Protein AF-A0A3B8ZQ46-F1 (afdb_monomer_lite)

Sequence (125 aa):
LNALAAISESGNGLSDGDNRSSTQPGTLFPTVHAEHIQSLLVPLVTAADIRTEDQMLALCTYGPAYLLQPDGLRWKERSMQRIALPGRKQGESLAFAGSDELVISSEHPPAPLWNLRIAKPASQP

Structure (mmCIF, N/CA/C/O backbone):
data_AF-A0A3B8ZQ46-F1
#
_entry.id   AF-A0A3B8ZQ46-F1
#
loop_
_atom_site.group_PDB
_atom_site.id
_atom_site.type_symbol
_atom_site.label_atom_id
_atom_site.label_alt_id
_atom_site.label_comp_id
_atom_site.label_asym_id
_atom_site.label_entity_id
_atom_site.label_seq_id
_atom_site.pdbx_PDB_ins_code
_atom_site.Cartn_x
_atom_site.Cartn_y
_atom_site.Cartn_z
_atom_site.occupancy
_atom_site.B_iso_or_equiv
_atom_site.auth_seq_id
_atom_site.auth_comp_id
_atom_site.auth_asym_id
_atom_site.auth_atom_id
_atom_site.pdbx_PDB_model_num
ATOM 1 N N . LEU A 1 1 ? 19.710 8.705 37.157 1.00 40.38 1 LEU A N 1
ATOM 2 C CA . LEU A 1 1 ? 21.068 8.721 36.574 1.00 40.38 1 LEU A CA 1
ATOM 3 C C . LEU A 1 1 ? 20.995 9.506 35.276 1.00 40.38 1 LEU A C 1
ATOM 5 O O . LEU A 1 1 ? 20.332 9.069 34.347 1.00 40.38 1 LEU A O 1
ATOM 9 N N . ASN A 1 2 ? 21.559 10.712 35.307 1.00 37.94 2 ASN A N 1
ATOM 10 C CA . ASN A 1 2 ? 21.650 11.658 34.197 1.00 37.94 2 ASN A CA 1
ATOM 11 C C . ASN A 1 2 ? 22.598 11.145 33.108 1.00 37.94 2 ASN A C 1
ATOM 13 O O . ASN A 1 2 ? 23.611 10.543 33.453 1.00 37.94 2 ASN A O 1
ATOM 17 N N . ALA A 1 3 ? 22.338 11.512 31.851 1.00 36.84 3 ALA A N 1
ATOM 18 C CA . ALA A 1 3 ? 23.377 11.942 30.910 1.00 36.84 3 ALA A CA 1
ATOM 19 C C . ALA A 1 3 ? 22.739 12.631 29.689 1.00 36.84 3 ALA A C 1
ATOM 21 O O . ALA A 1 3 ? 22.325 11.984 28.731 1.00 36.84 3 ALA A O 1
ATOM 22 N N . LEU A 1 4 ? 22.668 13.963 29.752 1.00 39.09 4 LEU A N 1
ATOM 23 C CA . LEU A 1 4 ? 22.685 14.844 28.584 1.00 39.09 4 LEU A CA 1
ATOM 24 C C . LEU A 1 4 ? 24.100 14.793 27.993 1.00 39.09 4 LEU A C 1
ATOM 26 O O . LEU A 1 4 ? 25.065 14.991 28.731 1.00 39.09 4 LEU A O 1
ATOM 30 N N . ALA A 1 5 ? 24.224 14.554 26.690 1.00 42.22 5 ALA A N 1
ATOM 31 C CA . ALA A 1 5 ? 25.477 14.732 25.966 1.00 42.22 5 ALA A CA 1
ATOM 32 C C . ALA A 1 5 ? 25.417 16.047 25.179 1.00 42.22 5 ALA A C 1
ATOM 34 O O . ALA A 1 5 ? 24.553 16.234 24.325 1.00 42.22 5 ALA A O 1
ATOM 35 N N . ALA A 1 6 ? 26.334 16.951 25.517 1.00 37.44 6 ALA A N 1
ATOM 36 C CA . ALA A 1 6 ? 26.614 18.198 24.824 1.00 37.44 6 ALA A CA 1
ATOM 37 C C . ALA A 1 6 ? 27.798 18.011 23.859 1.00 37.44 6 ALA A C 1
ATOM 39 O O . ALA A 1 6 ? 28.747 17.299 24.181 1.00 37.44 6 ALA A O 1
ATOM 40 N N . ILE A 1 7 ? 27.765 18.708 22.724 1.00 42.47 7 ILE A N 1
ATOM 41 C CA . ILE A 1 7 ? 28.913 19.038 21.860 1.00 42.47 7 ILE A CA 1
ATOM 42 C C . ILE A 1 7 ? 28.619 20.485 21.419 1.00 42.47 7 ILE A C 1
ATOM 44 O O . ILE A 1 7 ? 27.602 20.706 20.774 1.00 42.47 7 ILE A O 1
ATOM 48 N N . SER A 1 8 ? 29.203 21.547 21.985 1.00 34.09 8 SER A N 1
ATOM 49 C CA . SER A 1 8 ? 30.597 22.028 21.989 1.00 34.09 8 SER A CA 1
ATOM 50 C C . SER A 1 8 ? 31.127 22.396 20.603 1.00 34.09 8 SER A C 1
ATOM 52 O O . SER A 1 8 ? 31.799 21.588 19.976 1.00 34.09 8 SER A O 1
ATOM 54 N N . GLU A 1 9 ? 30.952 23.660 20.214 1.00 39.53 9 GLU A N 1
ATOM 55 C CA . GLU A 1 9 ? 31.917 24.360 19.364 1.00 39.53 9 GLU A CA 1
ATOM 56 C C . GLU A 1 9 ? 32.196 25.745 19.957 1.00 39.53 9 GLU A C 1
ATOM 58 O O . GLU A 1 9 ? 31.313 26.592 20.086 1.00 39.53 9 GLU A O 1
ATOM 63 N N . SER A 1 10 ? 33.446 25.949 20.360 1.00 38.72 10 SER A N 1
ATOM 64 C CA . SER A 1 10 ? 34.013 27.231 20.764 1.00 38.72 10 SER A CA 1
ATOM 65 C C . SER A 1 10 ? 35.213 27.509 19.866 1.00 38.72 10 SER A C 1
ATOM 67 O O . SER A 1 10 ? 36.203 26.779 19.924 1.00 38.72 10 SER A O 1
ATOM 69 N N . GLY A 1 11 ? 35.121 28.559 19.050 1.00 37.62 11 GLY A N 1
ATOM 70 C CA . GLY A 1 11 ? 36.205 29.101 18.233 1.00 37.62 11 GLY A CA 1
ATOM 71 C C . GLY A 1 11 ? 36.243 30.625 18.370 1.00 37.62 11 GLY A C 1
ATOM 72 O O . GLY A 1 11 ? 35.251 31.299 18.117 1.00 37.62 11 GLY A O 1
ATOM 73 N N . ASN A 1 12 ? 37.379 31.134 18.843 1.00 39.25 12 ASN A N 1
ATOM 74 C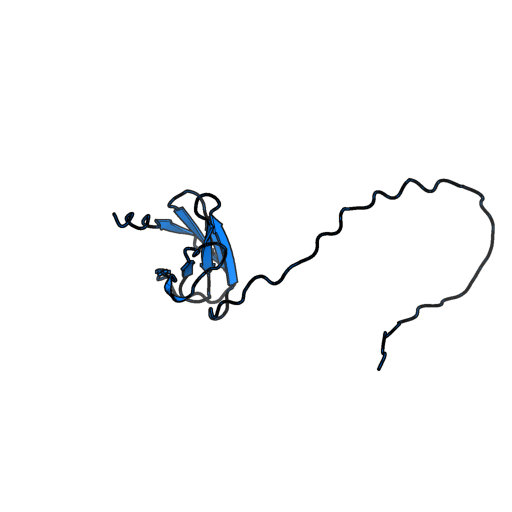 CA . ASN A 1 12 ? 37.653 32.512 19.255 1.00 39.25 12 ASN A CA 1
ATOM 75 C C . ASN A 1 12 ? 37.689 33.548 18.110 1.00 39.25 12 ASN A C 1
ATOM 77 O O . ASN A 1 12 ? 38.355 33.321 17.107 1.00 39.25 12 ASN A O 1
ATOM 81 N N . GLY A 1 13 ? 37.173 34.751 18.406 1.00 35.06 13 GLY A N 1
ATOM 82 C CA . GLY A 1 13 ? 37.943 36.008 18.337 1.00 35.06 13 GLY A CA 1
ATOM 83 C C . GLY A 1 13 ? 37.836 36.887 17.081 1.00 35.06 13 GLY A C 1
ATOM 84 O O . GLY A 1 13 ? 38.441 36.575 16.065 1.00 35.06 13 GLY A O 1
ATOM 85 N N . LEU A 1 14 ? 37.201 38.063 17.202 1.00 38.78 14 LEU A N 1
ATOM 86 C CA . LEU A 1 14 ? 37.837 39.401 17.275 1.00 38.78 14 LEU A CA 1
ATOM 87 C C . LEU A 1 14 ? 36.807 40.529 17.032 1.00 38.78 14 LEU A C 1
ATOM 89 O O . LEU A 1 14 ? 35.841 40.376 16.293 1.00 38.78 14 LEU A O 1
ATOM 93 N N . S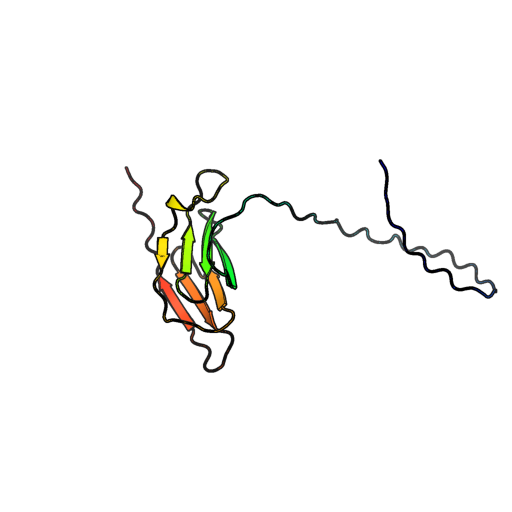ER A 1 15 ? 37.030 41.637 17.734 1.00 47.44 15 SER A N 1
ATOM 94 C CA . SER A 1 15 ? 36.243 42.870 17.861 1.00 47.44 15 SER A CA 1
ATOM 95 C C . SER A 1 15 ? 36.128 43.699 16.577 1.00 47.44 15 SER A C 1
ATOM 97 O O . SER A 1 15 ? 37.117 43.862 15.875 1.00 47.44 15 SER A O 1
ATOM 99 N N . ASP A 1 16 ? 34.975 44.319 16.323 1.00 38.81 16 ASP A N 1
ATOM 100 C CA . ASP A 1 16 ? 34.746 45.755 16.559 1.00 38.81 16 ASP A CA 1
ATOM 101 C C . ASP A 1 16 ? 33.336 46.162 16.112 1.00 38.81 16 ASP A C 1
ATOM 103 O O . ASP A 1 16 ? 32.686 45.484 15.319 1.00 38.81 16 ASP A O 1
ATOM 107 N N . GLY A 1 17 ? 32.833 47.223 16.736 1.00 44.72 17 GLY A N 1
ATOM 108 C CA . GLY A 1 17 ? 31.423 47.581 16.771 1.00 44.72 17 GLY A CA 1
ATOM 109 C C . GLY A 1 17 ? 30.746 47.799 15.421 1.00 44.72 17 GLY A C 1
ATOM 110 O O . GLY A 1 17 ? 31.279 48.439 14.524 1.00 44.72 17 GLY A O 1
ATOM 111 N N . ASP A 1 18 ? 29.479 47.397 15.368 1.00 40.53 18 ASP A N 1
ATOM 112 C CA . ASP A 1 18 ? 28.469 48.249 14.763 1.00 40.53 18 ASP A CA 1
ATOM 113 C C . ASP A 1 18 ? 27.111 48.009 15.431 1.00 40.53 18 ASP A C 1
ATOM 115 O O . ASP A 1 18 ? 26.533 46.920 15.421 1.00 40.53 18 ASP A O 1
ATOM 119 N N . ASN A 1 19 ? 26.626 49.061 16.082 1.00 51.97 19 ASN A N 1
ATOM 120 C CA . ASN A 1 19 ? 25.357 49.116 16.783 1.00 51.97 19 ASN A CA 1
ATOM 121 C C . ASN A 1 19 ? 24.232 49.258 15.748 1.00 51.97 19 ASN A C 1
ATOM 123 O O . ASN A 1 19 ? 23.778 50.362 15.451 1.00 51.97 19 ASN A O 1
ATOM 127 N N . ARG A 1 20 ? 23.792 48.138 15.169 1.00 46.59 20 ARG A N 1
ATOM 128 C CA . ARG A 1 20 ? 22.543 48.062 14.399 1.00 46.59 20 ARG A CA 1
ATOM 129 C C . ARG A 1 20 ? 21.625 47.023 15.017 1.00 46.59 20 ARG A C 1
ATOM 131 O O . ARG A 1 20 ? 21.572 45.865 14.619 1.00 46.59 20 ARG A O 1
ATOM 138 N N . SER A 1 21 ? 20.876 47.501 16.006 1.00 52.22 21 SER A N 1
ATOM 139 C CA . SER A 1 21 ? 19.602 46.925 16.418 1.00 52.22 21 SER A CA 1
ATOM 140 C C . SER A 1 21 ? 18.661 46.876 15.211 1.00 52.22 21 SER A C 1
ATOM 142 O O . SER A 1 21 ? 17.995 47.850 14.867 1.00 52.22 21 SER A O 1
ATOM 144 N N . SER A 1 22 ? 18.647 45.734 14.536 1.00 49.06 22 SER A N 1
ATOM 145 C CA . SER A 1 22 ? 17.546 45.314 13.678 1.00 49.06 22 SER A CA 1
ATOM 146 C C . SER A 1 22 ? 17.394 43.801 13.793 1.00 49.06 22 SER A C 1
ATOM 148 O O . SER A 1 22 ? 17.582 43.054 12.833 1.00 49.06 22 SER A O 1
ATOM 150 N N . THR A 1 23 ? 17.079 43.327 14.997 1.00 52.50 23 THR A N 1
ATOM 151 C CA . THR A 1 23 ? 16.438 42.025 15.159 1.00 52.50 23 THR A CA 1
ATOM 152 C C . THR A 1 23 ? 15.085 42.119 14.469 1.00 52.50 23 THR A C 1
ATOM 154 O O . THR A 1 23 ? 14.100 42.589 15.036 1.00 52.50 23 THR A O 1
ATOM 157 N N . GLN A 1 24 ? 15.043 41.720 13.197 1.00 61.53 24 GLN A N 1
ATOM 158 C CA . GLN A 1 24 ? 13.780 41.358 12.576 1.00 61.53 24 GLN A CA 1
ATOM 159 C C . GLN A 1 24 ? 13.100 40.337 13.498 1.00 61.53 24 GLN A C 1
ATOM 161 O O . GLN A 1 24 ? 13.792 39.445 14.001 1.00 61.53 24 GLN A O 1
ATOM 166 N N . PRO A 1 25 ? 11.790 40.459 13.775 1.00 56.62 25 PRO A N 1
ATOM 167 C CA . PRO A 1 25 ? 11.082 39.442 14.532 1.00 56.62 25 PRO A CA 1
ATOM 168 C C . PRO A 1 25 ? 11.205 38.133 13.753 1.00 56.62 25 PRO A C 1
ATOM 170 O O . PRO A 1 25 ? 10.590 37.962 12.700 1.00 56.62 25 PRO A O 1
ATOM 173 N N . GLY A 1 26 ? 12.080 37.248 14.237 1.00 59.03 26 GLY A N 1
ATOM 174 C CA . GLY A 1 26 ? 12.287 35.931 13.663 1.00 59.03 26 GLY A CA 1
ATOM 175 C C . GLY A 1 26 ? 10.932 35.254 13.586 1.00 59.03 26 GLY A C 1
ATOM 176 O O . GLY A 1 26 ? 10.271 35.063 14.606 1.00 59.03 26 GLY A O 1
ATOM 177 N N . THR A 1 27 ? 10.479 34.973 12.369 1.00 68.12 27 THR A N 1
ATOM 178 C CA . THR A 1 27 ? 9.234 34.244 12.161 1.00 68.12 27 THR A CA 1
ATOM 179 C C . THR A 1 27 ? 9.444 32.856 12.752 1.00 68.12 27 THR A C 1
ATOM 181 O O . THR A 1 27 ? 10.217 32.062 12.220 1.00 68.12 27 THR A O 1
ATOM 184 N N . LEU A 1 28 ? 8.826 32.590 13.903 1.00 73.88 28 LEU A N 1
ATOM 185 C CA . LEU A 1 28 ? 8.817 31.261 14.494 1.00 73.88 28 LEU A CA 1
ATOM 186 C C . LEU A 1 28 ? 7.971 30.380 13.577 1.00 73.88 28 LEU A C 1
ATOM 188 O O . LEU A 1 28 ? 6.750 30.526 13.519 1.00 73.88 28 LEU A O 1
ATOM 192 N N . PHE A 1 29 ? 8.622 29.502 12.820 1.00 81.25 29 PHE A N 1
ATOM 193 C CA . PHE A 1 29 ? 7.908 28.466 12.090 1.00 81.25 29 PHE A CA 1
ATOM 194 C C . PHE A 1 29 ? 7.258 27.520 13.107 1.00 81.25 29 PHE A C 1
ATOM 196 O O . PHE A 1 29 ? 7.914 27.150 14.086 1.00 81.25 29 PHE A O 1
ATOM 203 N N . PRO A 1 30 ? 5.987 27.130 12.919 1.00 84.44 30 PRO A N 1
ATOM 204 C CA . PRO A 1 30 ? 5.375 26.126 13.775 1.00 84.44 30 PRO A CA 1
ATOM 205 C C . PRO A 1 30 ? 6.182 24.825 13.689 1.00 84.44 30 PRO A C 1
ATOM 207 O O . PRO A 1 30 ? 6.409 24.293 12.602 1.00 84.44 30 PRO A O 1
ATOM 210 N N . THR A 1 31 ? 6.625 24.318 14.839 1.00 87.81 31 THR A N 1
ATOM 211 C CA . THR A 1 31 ? 7.304 23.022 14.924 1.00 87.81 31 THR A CA 1
ATOM 212 C C . THR A 1 31 ? 6.280 21.906 14.751 1.00 87.81 31 THR A C 1
ATOM 214 O O . THR A 1 31 ? 5.292 21.846 15.483 1.00 87.81 31 THR A O 1
ATOM 217 N N . VAL A 1 32 ? 6.523 21.004 13.802 1.00 92.19 32 VAL A N 1
ATOM 218 C CA . VAL A 1 32 ? 5.730 19.784 13.611 1.00 92.19 32 VAL A CA 1
ATOM 219 C C . VAL A 1 32 ? 6.475 18.618 14.253 1.00 92.19 32 VAL A C 1
ATOM 221 O O . VAL A 1 32 ? 7.661 18.419 13.991 1.00 92.19 32 VAL A O 1
ATOM 224 N N . HIS A 1 33 ? 5.785 17.847 15.093 1.00 92.62 33 HIS A N 1
ATOM 225 C CA . HIS A 1 33 ? 6.328 16.646 15.724 1.00 92.62 33 HIS A CA 1
ATOM 226 C C . HIS A 1 33 ? 5.739 15.398 15.069 1.00 92.62 33 HIS A C 1
ATOM 228 O O . HIS A 1 33 ? 4.531 15.318 14.854 1.00 92.62 33 HIS A O 1
ATOM 234 N N . ALA A 1 34 ? 6.591 14.419 14.770 1.00 93.88 34 ALA A N 1
ATOM 235 C CA . ALA A 1 34 ? 6.141 13.102 14.344 1.00 93.88 34 ALA A CA 1
ATOM 236 C C . ALA A 1 34 ? 5.667 12.293 15.561 1.00 93.88 34 ALA A C 1
ATOM 238 O O . ALA A 1 34 ? 6.363 12.232 16.576 1.00 93.88 34 ALA A O 1
ATOM 239 N N . GLU A 1 35 ? 4.509 11.647 15.441 1.00 94.31 35 GLU A N 1
ATOM 240 C CA . GLU A 1 35 ? 3.979 10.709 16.431 1.00 94.31 35 GLU A CA 1
ATOM 241 C C . GLU A 1 35 ? 3.967 9.295 15.844 1.00 94.31 35 GLU A C 1
ATOM 243 O O . GLU A 1 35 ? 3.530 9.072 14.713 1.00 94.31 35 GLU A O 1
ATOM 248 N N . HIS A 1 36 ? 4.438 8.318 16.621 1.00 93.44 36 HIS A N 1
ATOM 249 C CA . HIS A 1 36 ? 4.272 6.909 16.276 1.00 93.44 36 HIS A CA 1
ATOM 250 C C . HIS A 1 36 ? 2.893 6.428 16.732 1.00 93.44 36 HIS A C 1
ATOM 252 O O . HIS A 1 36 ? 2.644 6.291 17.925 1.00 93.44 36 HIS A O 1
ATOM 258 N N . ILE A 1 37 ? 2.004 6.160 15.774 1.00 92.31 37 ILE A N 1
ATOM 259 C CA . ILE A 1 37 ? 0.620 5.741 16.053 1.00 92.31 37 ILE A CA 1
ATOM 260 C C . ILE A 1 37 ? 0.429 4.218 16.025 1.00 92.31 37 ILE A C 1
ATOM 262 O O . ILE A 1 37 ? -0.398 3.677 16.762 1.00 92.31 37 ILE A O 1
ATOM 266 N N . GLN A 1 38 ? 1.170 3.510 15.165 1.00 94.00 38 GLN A N 1
ATOM 267 C CA . GLN A 1 38 ? 1.036 2.067 14.960 1.00 94.00 38 GLN A CA 1
ATOM 268 C C . GLN A 1 38 ? 2.225 1.489 14.169 1.00 94.00 38 GLN A C 1
ATOM 270 O O . GLN A 1 38 ? 2.841 2.183 13.364 1.00 94.00 38 GLN A O 1
ATOM 275 N N . SER A 1 39 ? 2.502 0.192 14.351 1.00 93.38 39 SER A N 1
ATOM 276 C CA . SER A 1 39 ? 3.350 -0.613 13.459 1.00 93.38 39 SER A CA 1
ATOM 277 C C . SER A 1 39 ? 2.525 -1.706 12.772 1.00 93.38 39 SER A C 1
ATOM 279 O O . SER A 1 39 ? 1.669 -2.321 13.412 1.00 93.38 39 SER A O 1
ATOM 281 N N . LEU A 1 40 ? 2.786 -1.946 11.486 1.00 93.62 40 LEU A N 1
ATOM 282 C CA . LEU A 1 40 ? 2.187 -3.021 10.688 1.00 93.62 40 LEU A CA 1
ATOM 283 C C . LEU A 1 40 ? 3.287 -3.973 10.214 1.00 93.62 40 LEU A C 1
ATOM 285 O O . LEU A 1 40 ? 4.337 -3.523 9.751 1.00 93.62 40 LEU A O 1
ATOM 289 N N . LEU A 1 41 ? 3.047 -5.279 10.291 1.00 93.00 41 LEU A N 1
ATOM 290 C CA . LEU A 1 41 ? 3.959 -6.299 9.792 1.00 93.00 41 LEU A CA 1
ATOM 291 C C . LEU A 1 41 ? 3.761 -6.499 8.283 1.00 93.00 41 LEU A C 1
ATOM 293 O O . LEU A 1 41 ? 3.110 -7.440 7.832 1.00 93.00 41 LEU A O 1
ATOM 297 N N . VAL A 1 42 ? 4.334 -5.592 7.490 1.00 90.38 42 VAL A N 1
ATOM 298 C CA . VAL A 1 42 ? 4.332 -5.663 6.020 1.00 90.38 42 VAL A CA 1
ATOM 299 C C . VAL A 1 42 ? 5.774 -5.734 5.518 1.00 90.38 42 VAL A C 1
ATOM 301 O O . VAL A 1 42 ? 6.593 -4.895 5.899 1.00 90.38 42 VAL A O 1
ATOM 304 N N . PRO A 1 43 ? 6.131 -6.727 4.685 1.00 86.00 43 PRO A N 1
ATOM 305 C CA . PRO A 1 43 ? 7.511 -6.910 4.259 1.00 86.00 43 PRO A CA 1
ATOM 306 C C . PRO A 1 43 ? 7.939 -5.802 3.290 1.00 86.00 43 PRO A C 1
ATOM 308 O O . PRO A 1 43 ? 7.417 -5.723 2.183 1.00 86.00 43 PRO A O 1
ATOM 311 N N . LEU A 1 44 ? 8.938 -5.007 3.687 1.00 88.31 44 LEU A N 1
ATOM 312 C CA . LEU A 1 44 ? 9.648 -4.048 2.825 1.00 88.31 44 LEU A CA 1
ATOM 313 C C . LEU A 1 44 ? 8.706 -3.114 2.040 1.00 88.31 44 LEU A C 1
ATOM 315 O O . LEU A 1 44 ? 8.649 -3.156 0.810 1.00 88.31 44 LEU A O 1
ATOM 319 N N . VAL A 1 45 ? 7.960 -2.280 2.768 1.00 92.50 45 VAL A N 1
ATOM 320 C CA . VAL A 1 45 ? 7.109 -1.236 2.177 1.00 92.50 45 VAL A CA 1
ATOM 321 C C . VAL A 1 45 ? 7.976 -0.200 1.461 1.00 92.50 45 VAL A C 1
ATOM 323 O O . VAL A 1 45 ? 8.908 0.340 2.053 1.00 92.50 45 VAL A O 1
ATOM 326 N N . THR A 1 46 ? 7.656 0.078 0.199 1.00 92.19 46 THR A N 1
ATOM 327 C CA . THR A 1 46 ? 8.357 1.049 -0.657 1.00 92.19 46 THR A CA 1
ATOM 328 C C . THR A 1 46 ? 7.549 2.323 -0.894 1.00 92.19 46 THR A C 1
ATOM 330 O O . THR A 1 46 ? 8.141 3.376 -1.092 1.00 92.19 46 THR A O 1
ATOM 333 N N . ALA A 1 47 ? 6.216 2.254 -0.812 1.00 93.62 47 ALA A N 1
ATOM 334 C CA . ALA A 1 47 ? 5.330 3.416 -0.856 1.00 93.62 47 ALA A CA 1
ATOM 335 C C . ALA A 1 47 ? 4.051 3.192 -0.051 1.00 93.62 47 ALA A C 1
ATOM 337 O O . ALA A 1 47 ? 3.625 2.054 0.165 1.00 93.62 47 ALA A O 1
ATOM 338 N N . ALA A 1 48 ? 3.432 4.296 0.358 1.00 95.62 48 ALA A N 1
ATOM 339 C CA . ALA A 1 48 ? 2.155 4.320 1.047 1.00 95.62 48 ALA A CA 1
ATOM 340 C C . ALA A 1 48 ? 1.340 5.536 0.603 1.00 95.62 48 ALA A C 1
ATOM 342 O O . ALA A 1 48 ? 1.909 6.598 0.364 1.00 95.62 48 ALA A O 1
ATOM 343 N N . ASP A 1 49 ? 0.023 5.374 0.531 1.00 96.75 49 ASP A N 1
ATOM 344 C CA . ASP A 1 49 ? -0.918 6.472 0.321 1.00 96.75 49 ASP A CA 1
ATOM 345 C C . ASP A 1 49 ? -2.226 6.184 1.067 1.00 96.75 49 ASP A C 1
ATOM 347 O O . ASP A 1 49 ? -2.564 5.023 1.318 1.00 96.75 49 ASP A O 1
ATOM 351 N N . ILE A 1 50 ? -2.948 7.232 1.457 1.00 95.62 50 ILE A N 1
ATOM 352 C CA . ILE A 1 50 ? -4.206 7.129 2.199 1.00 95.62 50 ILE A CA 1
ATOM 353 C C . ILE A 1 50 ? -5.299 7.839 1.418 1.00 95.62 50 ILE A C 1
ATOM 355 O O . ILE A 1 50 ? -5.234 9.043 1.173 1.00 95.62 50 ILE A O 1
ATOM 359 N N . ARG A 1 51 ? -6.365 7.104 1.107 1.00 93.88 51 ARG A N 1
ATOM 360 C CA . ARG A 1 51 ? -7.57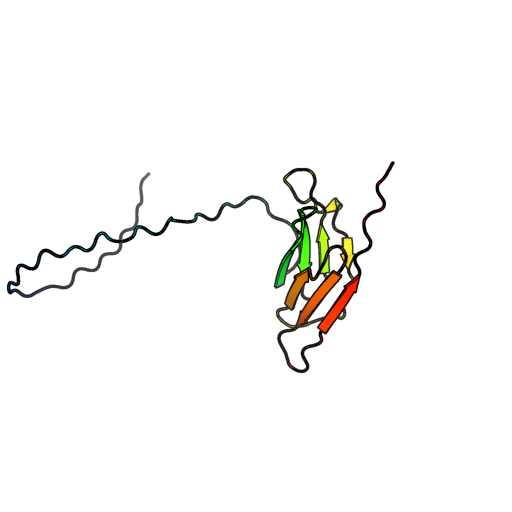5 7.700 0.560 1.00 93.88 51 ARG A CA 1
ATOM 361 C C . ARG A 1 51 ? -8.366 8.382 1.668 1.00 93.88 51 ARG A C 1
ATOM 363 O O . ARG A 1 51 ? -8.717 7.764 2.666 1.00 93.88 51 ARG A O 1
ATOM 370 N N . THR A 1 52 ? -8.681 9.654 1.474 1.00 90.50 52 THR A N 1
ATOM 371 C CA . THR A 1 52 ? -9.283 10.509 2.507 1.00 90.50 52 THR A CA 1
ATOM 372 C C . THR A 1 52 ? -10.751 10.202 2.809 1.00 90.50 52 THR A C 1
ATOM 374 O O . THR A 1 52 ? -11.191 10.437 3.930 1.00 90.50 52 THR A O 1
ATOM 377 N N . GLU A 1 53 ? -11.525 9.685 1.846 1.00 89.81 53 GLU A N 1
ATOM 378 C CA . GLU A 1 53 ? -12.975 9.485 2.026 1.00 89.81 53 GLU A CA 1
ATOM 379 C C . GLU A 1 53 ? -13.312 8.379 3.036 1.00 89.81 53 GLU A C 1
ATOM 381 O O . GLU A 1 53 ? -14.273 8.492 3.795 1.00 89.81 53 GLU A O 1
ATOM 386 N N . ASP A 1 54 ? -12.516 7.312 3.053 1.00 89.38 54 ASP A N 1
ATOM 387 C CA . ASP A 1 54 ? -12.745 6.112 3.856 1.00 89.38 54 ASP A CA 1
ATOM 388 C C . ASP A 1 54 ? -11.503 5.674 4.636 1.00 89.38 54 ASP A C 1
ATOM 390 O O . ASP A 1 54 ? -11.498 4.604 5.248 1.00 89.38 54 ASP A O 1
ATOM 394 N N . GLN A 1 55 ? -10.460 6.512 4.644 1.00 92.44 55 GLN A N 1
ATOM 395 C CA . GLN A 1 55 ? -9.200 6.287 5.353 1.00 92.44 55 GLN A CA 1
ATOM 396 C C . GLN A 1 55 ? -8.504 4.977 4.939 1.00 92.44 55 GLN A C 1
ATOM 398 O O . GLN A 1 55 ? -7.718 4.405 5.706 1.00 92.44 55 GLN A O 1
ATOM 403 N N . MET A 1 56 ? -8.791 4.492 3.726 1.00 93.19 56 MET A N 1
ATOM 404 C CA . MET A 1 56 ? -8.172 3.296 3.175 1.00 93.19 56 MET A CA 1
ATOM 405 C C . MET A 1 56 ? -6.681 3.544 2.964 1.00 93.19 56 MET A C 1
ATOM 407 O O . MET A 1 56 ? -6.285 4.445 2.228 1.00 93.19 56 MET A O 1
ATOM 411 N N . LEU A 1 57 ? -5.856 2.718 3.599 1.00 95.56 57 LEU A N 1
ATOM 412 C CA . LEU A 1 57 ? -4.409 2.754 3.440 1.00 95.56 57 LEU A CA 1
ATOM 413 C C . LEU A 1 57 ? -4.006 1.789 2.328 1.00 95.56 57 LEU A C 1
ATOM 415 O O . LEU A 1 57 ? -4.307 0.597 2.404 1.00 95.56 57 LEU A O 1
ATOM 419 N N . ALA A 1 58 ? -3.291 2.291 1.330 1.00 95.75 58 ALA A N 1
ATOM 420 C CA . ALA A 1 58 ? -2.617 1.474 0.340 1.00 95.75 58 ALA A CA 1
ATOM 421 C C . ALA A 1 58 ? -1.119 1.413 0.655 1.00 95.75 58 ALA A C 1
ATOM 423 O O . ALA A 1 58 ? -0.492 2.431 0.935 1.00 95.75 58 ALA A O 1
ATOM 424 N N . LEU A 1 59 ? -0.547 0.212 0.613 1.00 95.50 59 LEU A N 1
ATOM 425 C CA . LEU A 1 59 ? 0.876 -0.046 0.823 1.00 95.50 59 LEU A CA 1
ATOM 426 C C . LEU A 1 59 ? 1.431 -0.795 -0.383 1.00 95.50 59 LEU A C 1
ATOM 428 O O . LEU A 1 59 ? 0.874 -1.812 -0.796 1.00 95.50 59 LEU A O 1
ATOM 432 N N . CYS A 1 60 ? 2.553 -0.336 -0.923 1.00 93.31 60 CYS A N 1
ATOM 433 C CA . CYS A 1 60 ? 3.278 -1.028 -1.979 1.00 93.31 60 CYS A CA 1
ATOM 434 C C . CYS A 1 60 ? 4.525 -1.705 -1.407 1.00 93.31 60 CYS A C 1
ATOM 436 O O . CYS A 1 60 ? 5.204 -1.146 -0.548 1.00 93.31 60 CYS A O 1
ATOM 438 N N . THR A 1 61 ? 4.826 -2.908 -1.888 1.00 91.88 61 THR A N 1
ATOM 439 C CA . THR A 1 61 ? 6.081 -3.624 -1.610 1.00 91.88 61 THR A CA 1
ATOM 440 C C . THR A 1 61 ? 6.758 -3.984 -2.932 1.00 91.88 61 THR A C 1
ATOM 442 O O . THR A 1 61 ? 6.176 -3.791 -4.000 1.00 91.88 61 THR A O 1
ATOM 445 N N . TYR A 1 62 ? 7.940 -4.603 -2.892 1.00 87.88 62 TYR A N 1
ATOM 446 C CA . TYR A 1 62 ? 8.591 -5.153 -4.094 1.00 87.88 62 TYR A CA 1
ATOM 447 C C . TYR A 1 62 ? 7.791 -6.271 -4.795 1.00 87.88 62 TYR A C 1
ATOM 449 O O . TYR A 1 62 ? 8.039 -6.594 -5.958 1.00 87.88 62 TYR A O 1
ATOM 457 N N . GLY A 1 63 ? 6.832 -6.889 -4.101 1.00 87.44 63 GLY A N 1
ATOM 458 C CA . GLY A 1 63 ? 5.949 -7.904 -4.667 1.00 87.44 63 GLY A CA 1
ATOM 459 C C . GLY A 1 63 ? 4.524 -7.369 -4.810 1.00 87.44 63 GLY A C 1
ATOM 460 O O . GLY A 1 63 ? 4.240 -6.598 -5.732 1.00 87.44 63 GLY A O 1
ATOM 461 N N . PRO A 1 64 ? 3.597 -7.794 -3.939 1.00 91.75 64 PRO A N 1
ATOM 462 C CA . PRO A 1 64 ? 2.223 -7.310 -3.969 1.00 91.75 64 PRO A CA 1
ATOM 463 C C . PRO A 1 64 ? 2.087 -5.870 -3.458 1.00 91.75 64 PRO A C 1
ATOM 465 O O . PRO A 1 64 ? 2.961 -5.345 -2.767 1.00 91.75 64 PRO A O 1
ATOM 468 N N . ALA A 1 65 ? 0.938 -5.272 -3.752 1.00 92.94 65 ALA A N 1
ATOM 469 C CA . ALA A 1 65 ? 0.413 -4.165 -2.965 1.00 92.94 65 ALA A CA 1
ATOM 470 C C . ALA A 1 65 ? -0.644 -4.685 -1.983 1.00 92.94 65 ALA A C 1
ATOM 472 O O . ALA A 1 65 ? -1.142 -5.808 -2.112 1.00 92.94 65 ALA A O 1
ATOM 473 N N . TYR A 1 66 ? -0.982 -3.868 -0.999 1.00 94.38 66 TYR A N 1
ATOM 474 C CA . TYR A 1 66 ? -1.947 -4.183 0.038 1.00 94.38 66 TYR A CA 1
ATOM 475 C C . TYR A 1 66 ? -2.889 -3.008 0.251 1.00 94.38 66 TYR A C 1
ATOM 477 O O . TYR A 1 66 ? -2.444 -1.865 0.287 1.00 94.38 66 TYR A O 1
ATOM 485 N N . LEU A 1 67 ? -4.174 -3.298 0.428 1.00 94.81 67 LEU A N 1
ATOM 486 C CA . LEU A 1 67 ? -5.174 -2.341 0.894 1.00 94.81 67 LEU A CA 1
ATOM 487 C C . LEU A 1 67 ? -5.597 -2.713 2.305 1.00 94.81 67 LEU A C 1
ATOM 489 O O . LEU A 1 67 ? -5.835 -3.887 2.585 1.00 94.81 67 LEU A O 1
ATOM 493 N N . LEU A 1 68 ? -5.691 -1.728 3.189 1.00 94.50 68 LEU A N 1
ATOM 494 C CA . LEU A 1 68 ? -6.121 -1.912 4.564 1.00 94.50 68 LEU A CA 1
ATOM 495 C C . LEU A 1 68 ? -7.255 -0.941 4.870 1.00 94.50 68 LEU A C 1
ATOM 497 O O . LEU A 1 68 ? -7.074 0.277 4.835 1.00 94.50 68 LEU A O 1
ATOM 501 N N . GLN A 1 69 ? -8.405 -1.495 5.247 1.00 92.25 69 GLN A N 1
ATOM 502 C CA . GLN A 1 69 ? -9.480 -0.709 5.839 1.00 92.25 69 GLN A CA 1
ATOM 503 C C . GLN A 1 69 ? -9.182 -0.498 7.332 1.00 92.25 69 GLN A C 1
ATOM 505 O O . GLN A 1 69 ? -8.869 -1.481 8.026 1.00 92.25 69 GLN A O 1
ATOM 510 N N . PRO A 1 70 ? -9.272 0.736 7.851 1.00 92.44 70 PRO A N 1
ATOM 511 C CA . PRO A 1 70 ? -9.180 0.975 9.280 1.00 92.44 70 PRO A CA 1
ATOM 512 C C . PRO A 1 70 ? -10.403 0.428 10.022 1.00 92.44 70 PRO A C 1
ATOM 514 O O . PRO A 1 70 ? -11.499 0.296 9.483 1.00 92.44 70 PRO A O 1
ATOM 517 N N . ASP A 1 71 ? -10.195 0.128 11.297 1.00 88.31 71 ASP A N 1
ATOM 518 C CA . ASP A 1 71 ? -11.216 -0.220 12.277 1.00 88.31 71 ASP A CA 1
ATOM 519 C C . ASP A 1 71 ? -11.108 0.815 13.407 1.00 88.31 71 ASP A C 1
ATOM 521 O O . ASP A 1 71 ? -10.229 0.742 14.276 1.00 88.31 71 ASP A O 1
ATOM 525 N N . GLY A 1 72 ? -11.925 1.867 13.297 1.00 87.25 72 GLY A N 1
ATOM 526 C CA . GLY A 1 72 ? -11.770 3.098 14.070 1.00 87.25 72 GLY A CA 1
ATOM 527 C C . GLY A 1 72 ? -10.517 3.872 13.651 1.00 87.25 72 GLY A C 1
ATOM 528 O O . GLY A 1 72 ? -10.384 4.265 12.497 1.00 87.25 72 GLY A O 1
ATOM 529 N N . LEU A 1 73 ? -9.592 4.082 14.593 1.00 85.12 73 LEU A N 1
ATOM 530 C CA . LEU A 1 73 ? -8.337 4.824 14.380 1.00 85.12 73 LEU A CA 1
ATOM 531 C C . LEU A 1 73 ? -7.125 3.920 14.096 1.00 85.12 73 LEU A C 1
ATOM 533 O O . LEU A 1 73 ? -5.989 4.386 14.136 1.00 85.12 73 LEU A O 1
ATOM 537 N N . ARG A 1 74 ? -7.333 2.615 13.889 1.00 89.31 74 ARG A N 1
ATOM 538 C CA . ARG A 1 74 ? -6.244 1.644 13.708 1.00 89.31 74 ARG A CA 1
ATOM 539 C C . ARG A 1 74 ? -6.433 0.838 12.438 1.00 89.31 74 ARG A C 1
ATOM 541 O O . ARG A 1 74 ? -7.532 0.358 12.171 1.00 89.31 74 ARG A O 1
ATOM 548 N N . TRP A 1 75 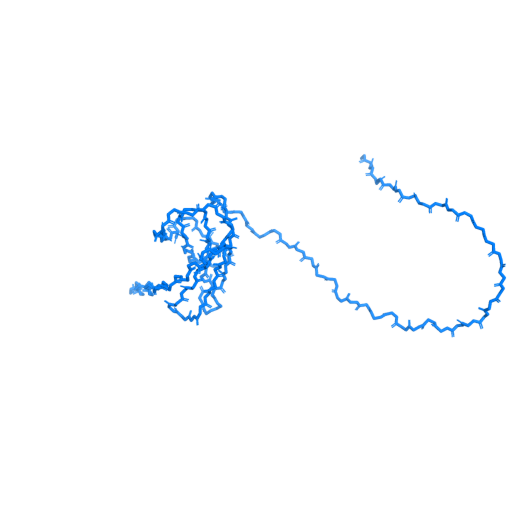? -5.353 0.591 11.710 1.00 92.06 75 TRP A N 1
ATOM 549 C CA . TRP A 1 75 ? -5.359 -0.358 10.597 1.00 92.06 75 TRP A CA 1
ATOM 550 C C . TRP A 1 75 ? -5.136 -1.766 11.136 1.00 92.06 75 TRP A C 1
ATOM 552 O O . TRP A 1 75 ? -4.320 -1.975 12.029 1.00 92.06 75 TRP A O 1
ATOM 562 N N . LYS A 1 76 ? -5.873 -2.763 10.646 1.00 88.00 76 LYS A N 1
ATOM 563 C CA . LYS A 1 76 ? -5.731 -4.140 11.135 1.00 88.00 76 LYS A CA 1
ATOM 564 C C . LYS A 1 76 ? -5.155 -5.017 10.039 1.00 88.00 76 LYS A C 1
ATOM 566 O O . LYS A 1 76 ? -5.699 -5.076 8.952 1.00 88.00 76 LYS A O 1
ATOM 571 N N . GLU A 1 77 ? -4.113 -5.783 10.340 1.00 88.31 77 GLU A N 1
ATOM 572 C CA . GLU A 1 77 ? -3.513 -6.703 9.359 1.00 88.31 77 GLU A CA 1
ATOM 573 C C . GLU A 1 77 ? -4.521 -7.731 8.823 1.00 88.31 77 GLU A C 1
ATOM 575 O O . GLU A 1 77 ? -4.448 -8.139 7.671 1.00 88.31 77 GLU A O 1
ATOM 580 N N . ARG A 1 78 ? -5.535 -8.092 9.621 1.00 86.38 78 ARG A N 1
ATOM 581 C CA . ARG A 1 78 ? -6.630 -8.972 9.180 1.00 86.38 78 ARG A CA 1
ATOM 582 C C . ARG A 1 78 ? -7.518 -8.376 8.078 1.00 86.38 78 ARG A C 1
ATOM 584 O O . ARG A 1 78 ? -8.212 -9.139 7.421 1.00 86.38 78 ARG A O 1
ATOM 591 N N . SER A 1 79 ? -7.557 -7.048 7.918 1.00 87.19 79 SER A N 1
ATOM 592 C CA . SER A 1 79 ? -8.306 -6.381 6.838 1.00 87.19 79 SER A CA 1
ATOM 593 C C . SER A 1 79 ? -7.469 -6.211 5.571 1.00 87.19 79 SER A C 1
ATOM 595 O O . SER A 1 79 ? -7.928 -5.597 4.612 1.00 87.19 79 SER A O 1
ATOM 597 N N . MET A 1 80 ? -6.246 -6.748 5.560 1.00 92.75 80 MET A N 1
ATOM 598 C CA . MET A 1 80 ? -5.311 -6.586 4.464 1.00 92.75 80 MET A CA 1
ATOM 599 C C . MET A 1 80 ? -5.755 -7.380 3.234 1.00 92.75 80 MET A C 1
ATOM 601 O O . MET A 1 80 ? -5.674 -8.608 3.187 1.00 92.75 80 MET A O 1
ATOM 605 N N . GLN A 1 81 ? -6.181 -6.660 2.205 1.00 93.31 81 GLN A N 1
ATOM 606 C CA . GLN A 1 81 ? -6.455 -7.212 0.891 1.00 93.31 81 GLN A CA 1
ATOM 607 C C . GLN A 1 81 ? -5.193 -7.128 0.037 1.00 93.31 81 GLN A C 1
ATOM 609 O O . GLN A 1 81 ? -4.687 -6.047 -0.257 1.00 93.31 81 GLN A O 1
ATOM 614 N N . ARG A 1 82 ? -4.687 -8.284 -0.392 1.00 93.38 82 ARG A N 1
ATOM 615 C CA . ARG A 1 82 ? -3.521 -8.371 -1.274 1.00 93.38 82 ARG A CA 1
ATOM 616 C C . ARG A 1 82 ? -3.920 -8.091 -2.724 1.00 93.38 82 ARG A C 1
ATOM 618 O O . ARG A 1 82 ? -4.798 -8.761 -3.261 1.00 93.38 82 ARG A O 1
ATOM 625 N N . ILE A 1 83 ? -3.202 -7.185 -3.377 1.00 91.31 83 ILE A N 1
ATOM 626 C CA . ILE A 1 83 ? -3.259 -6.960 -4.820 1.00 91.31 83 ILE A CA 1
ATOM 627 C C . ILE A 1 83 ? -2.038 -7.615 -5.461 1.00 91.31 83 ILE A C 1
ATOM 629 O O . ILE A 1 83 ? -0.888 -7.307 -5.132 1.00 91.31 83 ILE A O 1
ATOM 633 N N . ALA A 1 84 ? -2.290 -8.553 -6.372 1.00 90.44 84 ALA A N 1
ATOM 634 C CA . ALA A 1 84 ? -1.236 -9.165 -7.161 1.00 90.44 84 ALA A CA 1
ATOM 635 C C . ALA A 1 84 ? -0.682 -8.144 -8.157 1.00 90.44 84 ALA A C 1
ATOM 637 O O . ALA A 1 84 ? -1.428 -7.538 -8.920 1.00 90.44 84 ALA A O 1
ATOM 638 N N . LEU A 1 85 ? 0.635 -7.993 -8.155 1.00 85.62 85 LEU A N 1
ATOM 639 C CA . LEU A 1 85 ? 1.357 -7.160 -9.100 1.00 85.62 85 LEU A CA 1
ATOM 640 C C . LEU A 1 85 ? 2.527 -7.968 -9.674 1.00 85.62 85 LEU A C 1
ATOM 642 O O . LEU A 1 85 ? 2.997 -8.900 -9.008 1.00 85.62 85 LEU A O 1
ATOM 646 N N . PRO A 1 86 ? 3.012 -7.637 -10.884 1.00 81.06 86 PRO A N 1
ATOM 647 C CA . PRO A 1 86 ? 4.231 -8.233 -11.424 1.00 81.06 86 PRO A CA 1
ATOM 648 C C . PRO A 1 86 ? 5.380 -8.072 -10.425 1.00 81.06 86 PRO A C 1
ATOM 650 O O . PRO A 1 86 ? 5.445 -7.052 -9.753 1.00 81.06 86 PRO A O 1
ATOM 653 N N . GLY A 1 87 ? 6.287 -9.041 -10.303 1.00 75.19 87 GLY A N 1
ATOM 654 C CA . GLY A 1 87 ? 7.446 -8.882 -9.417 1.00 75.19 87 GLY A CA 1
ATOM 655 C C . GLY A 1 87 ? 8.300 -7.683 -9.840 1.00 75.19 87 GLY A C 1
ATOM 656 O O . GLY A 1 87 ? 8.639 -7.563 -11.018 1.00 75.19 87 GLY A O 1
ATOM 657 N N . ARG A 1 88 ? 8.640 -6.803 -8.895 1.00 79.81 88 ARG A N 1
ATOM 658 C CA . ARG A 1 88 ? 9.428 -5.587 -9.139 1.00 79.81 88 ARG A CA 1
ATOM 659 C C . ARG A 1 88 ? 10.700 -5.613 -8.296 1.00 79.81 88 ARG A C 1
ATOM 661 O O . ARG A 1 88 ? 10.832 -6.408 -7.368 1.00 79.81 88 ARG A O 1
ATOM 668 N N . LYS A 1 89 ? 11.689 -4.808 -8.684 1.00 70.12 89 LYS A N 1
ATOM 669 C CA . LYS A 1 89 ? 13.042 -4.834 -8.094 1.00 70.12 89 LYS A CA 1
ATOM 670 C C . LYS A 1 89 ? 13.463 -3.507 -7.450 1.00 70.12 89 LYS A C 1
ATOM 672 O O . LYS A 1 89 ? 14.589 -3.426 -6.979 1.00 70.12 89 LYS A O 1
ATOM 677 N N . GLN A 1 90 ? 12.624 -2.472 -7.503 1.00 74.88 90 GLN A N 1
ATOM 678 C CA . GLN A 1 90 ? 13.004 -1.069 -7.286 1.00 74.88 90 GLN A CA 1
ATOM 679 C C . GLN A 1 90 ? 11.951 -0.343 -6.436 1.00 74.88 90 GLN A C 1
ATOM 681 O O . GLN A 1 90 ? 10.898 -0.917 -6.154 1.00 74.88 90 GLN A O 1
ATOM 686 N N . GLY A 1 91 ? 12.250 0.887 -6.008 1.00 72.06 91 GLY A N 1
ATOM 687 C CA . GLY A 1 91 ? 11.276 1.731 -5.327 1.00 72.06 91 GLY A CA 1
ATOM 688 C C . GLY A 1 91 ? 10.039 1.946 -6.201 1.00 72.06 91 GLY A C 1
ATOM 689 O O .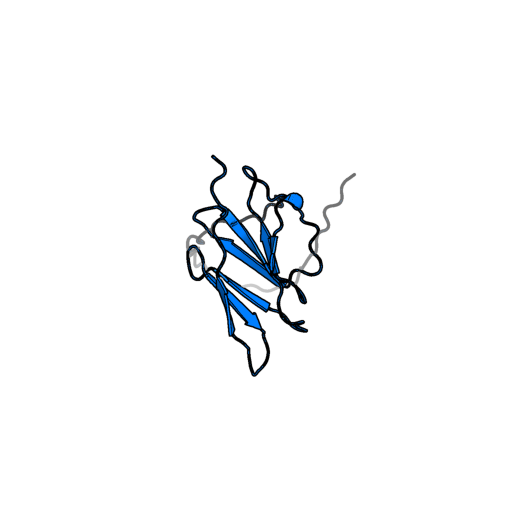 GLY A 1 91 ? 10.112 2.023 -7.432 1.00 72.06 91 GLY A O 1
ATOM 690 N N . GLU A 1 92 ? 8.883 1.955 -5.549 1.00 83.69 92 GLU A N 1
ATOM 691 C CA . GLU A 1 92 ? 7.593 2.113 -6.208 1.00 83.69 92 GLU A CA 1
ATOM 692 C C . GLU A 1 92 ? 6.991 3.427 -5.749 1.00 83.69 92 GLU A C 1
ATOM 694 O O . GLU A 1 92 ? 7.145 3.811 -4.596 1.00 83.69 92 GLU A O 1
ATOM 699 N N . SER A 1 93 ? 6.277 4.094 -6.640 1.00 90.00 93 SER A N 1
ATOM 700 C CA . SER A 1 93 ? 5.355 5.165 -6.293 1.00 90.00 93 SER A CA 1
ATOM 701 C C . SER A 1 93 ? 3.935 4.646 -6.439 1.00 90.00 93 SER A C 1
ATOM 703 O O . SER A 1 93 ? 3.634 3.839 -7.319 1.00 90.00 93 SER A O 1
ATOM 705 N N . LEU A 1 94 ? 3.064 5.103 -5.555 1.00 93.62 94 LEU A N 1
ATOM 706 C CA . LEU A 1 94 ? 1.680 4.678 -5.461 1.00 93.62 94 LEU A CA 1
ATOM 707 C C . LEU A 1 94 ? 0.858 5.901 -5.074 1.00 93.62 94 LEU A C 1
ATOM 709 O O . LEU A 1 94 ? 1.250 6.623 -4.161 1.00 93.62 94 LEU A O 1
ATOM 713 N N . ALA A 1 95 ? -0.260 6.109 -5.762 1.00 95.75 95 ALA A N 1
ATOM 714 C CA . ALA A 1 95 ? -1.195 7.177 -5.444 1.00 95.75 95 ALA A CA 1
ATOM 715 C C . ALA A 1 95 ? -2.635 6.766 -5.758 1.00 95.75 95 ALA A C 1
ATOM 717 O O . ALA A 1 95 ? -2.905 6.149 -6.794 1.00 95.75 95 ALA A O 1
ATOM 718 N N . PHE A 1 96 ? -3.568 7.147 -4.893 1.00 95.69 96 PHE A N 1
ATOM 719 C CA . PHE A 1 96 ? -4.986 7.137 -5.225 1.00 95.69 96 PHE A CA 1
ATOM 720 C C . PHE A 1 96 ? -5.274 8.238 -6.252 1.00 95.69 96 PHE A C 1
ATOM 722 O O . PHE A 1 96 ? -5.005 9.414 -6.015 1.00 95.69 96 PHE A O 1
ATOM 729 N N . ALA A 1 97 ? -5.844 7.859 -7.396 1.00 94.44 97 ALA A N 1
ATOM 730 C CA . ALA A 1 97 ? -6.297 8.802 -8.425 1.00 94.44 97 ALA A CA 1
ATOM 731 C C . ALA A 1 97 ? -7.805 9.108 -8.320 1.00 94.44 97 ALA A C 1
ATOM 733 O O . ALA A 1 97 ? -8.294 10.041 -8.956 1.00 94.44 97 ALA A O 1
ATOM 734 N N . GLY A 1 98 ? -8.535 8.358 -7.486 1.00 91.31 98 GLY A N 1
ATOM 735 C CA . GLY A 1 98 ? -9.970 8.520 -7.265 1.00 91.31 98 GLY A CA 1
ATOM 736 C C . GLY A 1 98 ? -10.517 7.618 -6.153 1.00 91.31 98 GLY A C 1
ATOM 737 O O . GLY A 1 98 ? -9.768 7.033 -5.367 1.00 91.31 98 GLY A O 1
ATOM 738 N N . SER A 1 99 ? -11.846 7.487 -6.095 1.00 89.88 99 SER A N 1
ATOM 739 C CA . SER A 1 99 ? -12.562 6.657 -5.107 1.00 89.88 99 SER A CA 1
ATOM 740 C C . SER A 1 99 ? -12.480 5.153 -5.380 1.00 89.88 99 SER A C 1
ATOM 742 O O . SER A 1 99 ? -12.793 4.337 -4.516 1.00 89.88 99 SER A O 1
ATOM 744 N N . ASP A 1 100 ? -12.031 4.745 -6.561 1.00 91.62 100 ASP A N 1
ATOM 745 C CA . ASP A 1 100 ? -11.852 3.343 -6.940 1.00 91.62 100 ASP A CA 1
ATOM 746 C C . ASP A 1 100 ? -10.600 3.123 -7.797 1.00 91.62 100 ASP A C 1
ATOM 748 O O . ASP A 1 100 ? -10.427 2.045 -8.362 1.00 91.62 100 ASP A O 1
ATOM 752 N N . GLU A 1 101 ? -9.707 4.110 -7.867 1.00 94.62 101 GLU A N 1
ATOM 753 C CA . GLU A 1 101 ? -8.550 4.094 -8.757 1.00 94.62 101 GLU A CA 1
ATOM 754 C C . GLU A 1 101 ? -7.243 4.255 -7.986 1.00 94.62 101 GLU A C 1
ATOM 756 O O . GLU A 1 101 ? -7.067 5.192 -7.201 1.00 94.62 101 GLU A O 1
ATOM 761 N N . LEU A 1 102 ? -6.310 3.346 -8.258 1.00 94.38 102 LEU A N 1
ATOM 762 C CA . LEU A 1 102 ? -4.961 3.361 -7.717 1.00 94.38 102 LEU A CA 1
ATOM 763 C C . LEU A 1 102 ? -3.954 3.264 -8.857 1.00 94.38 102 LEU A C 1
ATOM 765 O O . LEU A 1 102 ? -4.005 2.347 -9.680 1.00 94.38 102 LEU A O 1
ATOM 769 N N . VAL A 1 103 ? -3.022 4.207 -8.879 1.00 94.81 103 VAL A N 1
ATOM 770 C CA . VAL A 1 103 ? -1.964 4.287 -9.878 1.00 94.81 103 VAL A CA 1
ATOM 771 C C . VAL A 1 103 ? -0.647 3.889 -9.234 1.00 94.81 103 VAL A C 1
ATOM 773 O O . VAL A 1 103 ? -0.303 4.373 -8.156 1.00 94.81 103 VAL A O 1
ATOM 776 N N . ILE A 1 104 ? 0.091 2.999 -9.896 1.00 92.31 104 ILE A N 1
ATOM 777 C CA . ILE A 1 104 ? 1.411 2.543 -9.454 1.00 92.31 104 ILE A CA 1
ATOM 778 C C . ILE A 1 104 ? 2.422 2.799 -10.566 1.00 92.31 104 ILE A C 1
ATOM 780 O O . ILE A 1 104 ? 2.127 2.562 -11.738 1.00 92.31 104 ILE A O 1
ATOM 784 N N . SER A 1 105 ? 3.612 3.258 -10.191 1.00 91.19 105 SER A N 1
ATOM 785 C CA . SER A 1 105 ? 4.751 3.450 -11.088 1.00 91.19 105 SER A CA 1
ATOM 786 C C . SER A 1 105 ? 6.030 2.924 -10.452 1.00 91.19 105 SER A C 1
ATOM 788 O O . SER A 1 105 ? 6.192 3.008 -9.238 1.00 91.19 105 SER A O 1
ATOM 790 N N . SER A 1 106 ? 6.970 2.472 -11.280 1.00 86.75 106 SER A N 1
ATOM 791 C CA . SER A 1 106 ? 8.321 2.092 -10.841 1.00 86.75 106 SER A CA 1
ATOM 792 C C . SER A 1 106 ? 9.368 3.134 -11.242 1.00 86.75 106 SER A C 1
ATOM 794 O O . SER A 1 106 ? 9.207 3.845 -12.231 1.00 86.75 106 SER A O 1
ATOM 796 N N . GLU A 1 107 ? 10.475 3.194 -10.504 1.00 81.81 107 GLU A N 1
ATOM 797 C CA . GLU A 1 107 ? 11.530 4.216 -10.644 1.00 81.81 107 GLU A CA 1
ATOM 798 C C . GLU A 1 107 ? 12.439 4.104 -11.893 1.00 81.81 107 GLU A C 1
ATOM 800 O O . GLU A 1 107 ? 13.311 4.953 -12.093 1.00 81.81 107 GLU A O 1
ATOM 805 N N . HIS A 1 108 ? 12.303 3.084 -12.751 1.00 72.31 108 HIS A N 1
ATOM 806 C CA . HIS A 1 108 ? 13.254 2.837 -13.851 1.00 72.31 108 HIS A CA 1
ATOM 807 C C . HIS A 1 108 ? 12.629 2.793 -15.246 1.00 72.31 108 HIS A C 1
ATOM 809 O O . HIS A 1 108 ? 11.586 2.169 -15.402 1.00 72.31 108 HIS A O 1
ATOM 815 N N . PRO A 1 109 ? 13.291 3.363 -16.278 1.00 78.69 109 PRO A N 1
ATOM 816 C CA . PRO A 1 109 ? 12.845 3.274 -17.665 1.00 78.69 109 PRO A CA 1
ATOM 817 C C . PRO A 1 109 ? 12.933 1.853 -18.266 1.00 78.69 109 PRO A C 1
ATOM 819 O O . PRO A 1 109 ? 13.943 1.172 -18.073 1.00 78.69 109 PRO A O 1
ATOM 822 N N . PRO A 1 110 ? 11.947 1.439 -19.084 1.00 82.19 110 PRO A N 1
ATOM 823 C CA . PRO A 1 110 ? 10.644 2.088 -19.213 1.00 82.19 110 PRO A CA 1
ATOM 824 C C . PRO A 1 110 ? 9.892 1.972 -17.882 1.00 82.19 110 PRO A C 1
ATOM 826 O O . PRO A 1 110 ? 9.801 0.871 -17.353 1.00 82.19 110 PRO A O 1
ATOM 829 N N . ALA A 1 111 ? 9.384 3.092 -17.358 1.00 83.94 111 ALA A N 1
ATOM 830 C CA . ALA A 1 111 ? 8.658 3.136 -16.092 1.00 83.94 111 ALA A CA 1
ATOM 831 C C . ALA A 1 111 ? 7.209 2.714 -16.360 1.00 83.94 111 ALA A C 1
ATOM 833 O O . ALA A 1 111 ? 6.443 3.509 -16.913 1.00 83.94 111 ALA A O 1
ATOM 834 N N . PRO A 1 112 ? 6.829 1.455 -16.083 1.00 85.69 112 PRO A N 1
ATOM 835 C CA . PRO A 1 112 ? 5.455 1.027 -16.279 1.00 85.69 112 PRO A CA 1
ATOM 836 C C . PRO A 1 112 ? 4.517 1.844 -15.392 1.00 85.69 112 PRO A C 1
ATOM 838 O O . PRO A 1 112 ? 4.817 2.101 -14.228 1.00 85.69 112 PRO A O 1
ATOM 841 N N . LEU A 1 113 ? 3.364 2.200 -15.952 1.00 89.56 113 LEU A N 1
ATOM 842 C CA . LEU A 1 113 ? 2.255 2.786 -15.218 1.00 89.56 113 LEU A CA 1
ATOM 843 C C . LEU A 1 113 ? 1.133 1.754 -15.153 1.00 89.56 113 LEU A C 1
ATOM 845 O O . LEU A 1 113 ? 0.628 1.313 -16.190 1.00 89.56 113 LEU A O 1
ATOM 849 N N . TRP A 1 114 ? 0.744 1.365 -13.946 1.00 89.31 114 TRP A N 1
ATOM 850 C CA . TRP A 1 114 ? -0.374 0.456 -13.727 1.00 89.31 114 TRP A CA 1
ATOM 851 C C . TRP A 1 114 ? -1.557 1.217 -13.165 1.00 89.31 114 TRP A C 1
ATOM 853 O O . TRP A 1 114 ? -1.422 1.947 -12.188 1.00 89.31 114 TRP A O 1
ATOM 863 N N . ASN A 1 115 ? -2.716 0.991 -13.770 1.00 93.00 115 ASN A N 1
ATOM 864 C CA . ASN A 1 115 ? -3.995 1.445 -13.258 1.00 93.00 115 ASN A CA 1
ATOM 865 C C . ASN A 1 115 ? -4.731 0.245 -12.657 1.00 93.00 115 ASN A C 1
ATOM 867 O O . ASN A 1 115 ? -4.938 -0.769 -13.331 1.00 93.00 115 ASN A O 1
ATOM 871 N N . LEU A 1 116 ? -5.094 0.354 -11.386 1.00 91.50 116 LEU A N 1
ATOM 872 C CA . LEU A 1 116 ? -5.790 -0.673 -10.633 1.00 91.50 116 LEU A CA 1
ATOM 873 C C . LEU A 1 116 ? -7.154 -0.145 -10.209 1.00 91.50 116 LEU A C 1
ATOM 875 O O . LEU A 1 116 ? -7.251 0.890 -9.551 1.00 91.50 116 LEU A O 1
ATOM 879 N N . ARG A 1 117 ? -8.200 -0.913 -10.525 1.00 92.75 117 ARG A N 1
ATOM 880 C CA . ARG A 1 117 ? -9.549 -0.655 -10.021 1.00 92.75 117 ARG A CA 1
ATOM 881 C C . ARG A 1 117 ? -9.776 -1.393 -8.713 1.00 92.75 117 ARG A C 1
ATOM 883 O O . ARG A 1 117 ? -9.683 -2.621 -8.662 1.00 92.75 117 ARG A O 1
ATOM 890 N N . ILE A 1 118 ? -10.088 -0.645 -7.668 1.00 89.19 118 ILE A N 1
ATOM 891 C CA . ILE A 1 118 ? -10.365 -1.162 -6.335 1.00 89.19 118 ILE A CA 1
ATOM 892 C C . ILE A 1 118 ? -11.870 -1.373 -6.217 1.00 89.19 118 ILE A C 1
ATOM 894 O O . ILE A 1 118 ? -12.651 -0.427 -6.257 1.00 89.19 118 ILE A O 1
ATOM 898 N N . ALA A 1 119 ? -12.291 -2.626 -6.053 1.00 79.31 119 ALA A N 1
ATOM 899 C CA . ALA A 1 119 ? -13.686 -2.911 -5.756 1.00 79.31 119 ALA A CA 1
ATOM 900 C C . ALA A 1 119 ? -14.051 -2.292 -4.402 1.00 79.31 119 ALA A C 1
ATOM 902 O O . ALA A 1 119 ? -13.407 -2.579 -3.390 1.00 79.31 119 ALA A O 1
ATOM 903 N N . LYS A 1 120 ? -15.104 -1.469 -4.373 1.00 68.31 120 LYS A N 1
ATOM 904 C CA . LYS A 1 120 ? -15.680 -1.007 -3.111 1.00 68.31 120 LYS A CA 1
ATOM 905 C C . LYS A 1 120 ? -16.124 -2.243 -2.318 1.00 68.31 120 LYS A C 1
ATOM 907 O O . LYS A 1 120 ? -16.835 -3.076 -2.891 1.00 68.31 120 LYS A O 1
ATOM 912 N N . PRO A 1 121 ? -15.723 -2.406 -1.045 1.00 59.66 121 PRO A N 1
ATOM 913 C CA . PRO A 1 121 ? -16.235 -3.504 -0.242 1.00 59.66 121 PRO A CA 1
ATOM 914 C C . PRO A 1 121 ? -17.760 -3.404 -0.229 1.00 59.66 121 PRO A C 1
ATOM 916 O O . PRO A 1 121 ? -18.316 -2.337 0.044 1.00 59.66 121 PRO A O 1
ATOM 919 N N . ALA A 1 122 ? -18.434 -4.497 -0.595 1.00 53.47 122 ALA A N 1
ATOM 920 C CA . ALA A 1 122 ? -19.883 -4.565 -0.511 1.00 53.47 122 ALA A CA 1
ATOM 921 C C . ALA A 1 122 ? -20.264 -4.241 0.933 1.00 53.47 122 ALA A C 1
ATOM 923 O O . ALA A 1 122 ? -19.787 -4.902 1.856 1.00 53.47 122 ALA A O 1
ATOM 924 N N . SER A 1 123 ? -21.060 -3.189 1.129 1.00 50.81 123 SER A N 1
ATOM 925 C CA . SER A 1 123 ? -21.603 -2.849 2.437 1.00 50.81 123 SER A CA 1
ATOM 926 C C . SER A 1 123 ? -22.307 -4.098 2.963 1.00 50.81 123 SER A C 1
ATOM 928 O O . SER A 1 123 ? -23.295 -4.531 2.371 1.00 50.81 123 SER A O 1
ATOM 930 N N . GLN A 1 124 ? -21.751 -4.739 3.995 1.00 42.91 124 GLN A N 1
ATOM 931 C CA . GLN A 1 124 ? -22.469 -5.812 4.673 1.00 42.91 124 GLN A CA 1
ATOM 932 C C . GLN A 1 124 ? -23.741 -5.185 5.269 1.00 42.91 124 GLN A C 1
ATOM 934 O O . GLN A 1 124 ? -23.618 -4.139 5.913 1.00 42.91 124 GLN A O 1
ATOM 939 N N . PRO A 1 125 ? -24.932 -5.739 4.974 1.00 42.47 125 PRO A N 1
ATOM 940 C CA . PRO A 1 125 ? -26.197 -5.226 5.491 1.00 42.47 125 PRO A CA 1
ATOM 941 C C . PRO A 1 125 ? -26.299 -5.359 7.013 1.00 42.47 125 PRO A C 1
ATOM 943 O O . PRO A 1 125 ? -25.667 -6.285 7.576 1.00 42.47 125 PRO A O 1
#

pLDDT: mean 77.98, std 20.26, ra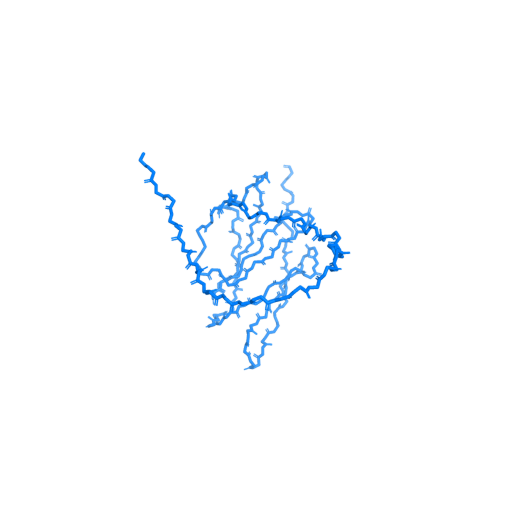nge [34.09, 96.75]

Radius of gyration: 24.2 Å; chains: 1; bounding box: 64×58×56 Å

Foldseek 3Di:
DDDDDDDDDDDDDDDDDDPDPDPDPPPPDDDDDDDDDDDDPDPAWQDWDADPPQRWIWTDHQFWIWIFGDDPPHTDPVRIDTHGDPRHDARKYWDAPDPFWIWIWGDDPVIDIDIGGHDDPDPDD

Secondary structure (DSSP, 8-state):
---PPP----------------------PPPP----------TTEEEEEEETTTTEEEEEESS-EEEEEEETTEEEEEEEEEEP-----S-EEEEE-SSSEEEEEESSSS--EEEEE-PPPP---